Protein AF-A0A810DZ98-F1 (afdb_monomer)

Solvent-accessible surface area (backbone atoms only — not comparable to full-atom values): 6556 Å² total; per-residue (Å²): 142,76,71,71,62,59,56,52,54,49,54,51,53,53,50,52,50,51,53,49,51,54,51,28,74,73,67,46,87,53,47,79,46,76,62,86,78,91,61,96,49,55,37,27,37,40,44,75,49,87,73,51,34,29,40,37,41,40,54,68,86,39,66,70,51,54,52,48,54,50,52,44,60,73,40,55,88,69,78,83,57,64,50,74,77,49,77,47,81,52,99,68,30,32,34,42,31,23,51,61,74,95,71,81,73,86,82,75,127

pLDDT: mean 74.82, std 13.38, range [32.75, 90.0]

Radius of gyration: 15.0 Å; Cα contacts (8 Å, |Δi|>4): 134; chains: 1; bounding box: 40×41×25 Å

Mean predicted aligned error: 9.45 Å

Secondary structure (DSSP, 8-state):
--HHHHHHHHHHHHHHHHHHHHHHHHHSS-EEEEE-SS-SSEEEEEET-SS-EEEEEEETT-HHHHHHHHHHHHTTTSSSSPPEEEEEEETTEEEEEEE------S---

Nearest PDB structures (foldseek):
  4jg7-assembly1_A  TM=7.657E-01  e=1.482E-02  Homo sapiens
  7uxi-assembly1_A  TM=6.990E-01  e=1.978E-02  Homo sapiens
  4d2t-assembly2_C  TM=6.744E-01  e=2.491E-02  Homo sapiens
  2cjm-assembly2_A  TM=7.319E-01  e=9.950E-02  Homo sapiens
  5o1s-assembly1_A  TM=6.522E-01  e=1.490E-01  Mus musculus

Sequence (109 aa):
MVSINTEKVRRYKVMIEEITEKLKARFGKVNLIRLTGGYTNLTFLVEGTNPLLVAKIVHLTNEDTMNEVNCLNLLQGSGVTPIIHDLLDISNVRIVLMDYKNGIHGQCC

Foldseek 3Di:
DPPPPVVVVVVVVVVVVVVVVVLCVVQPPWDWAWDDDPDPWTKTWTHPDVVTKIKTKAFQPDVVVVVVVVVLVVCPPVVPHWHFPDWDDDDGIIITITGDDDDDPPPDD

Structure (mmCIF, N/CA/C/O backbone):
data_AF-A0A810DZ98-F1
#
_entry.id   AF-A0A810DZ98-F1
#
loop_
_atom_site.group_PDB
_atom_site.id
_atom_site.type_symbol
_atom_site.label_atom_id
_atom_site.label_alt_id
_atom_site.label_comp_id
_atom_site.label_asym_id
_atom_site.label_entity_id
_atom_site.label_seq_id
_atom_site.pdbx_PDB_ins_code
_atom_site.Cartn_x
_atom_site.Cartn_y
_atom_site.Cartn_z
_atom_site.occupancy
_atom_site.B_iso_or_equiv
_atom_site.auth_seq_id
_atom_site.auth_comp_id
_atom_site.auth_asym_id
_atom_site.auth_atom_id
_atom_site.pdbx_PDB_model_num
ATOM 1 N N . MET A 1 1 ? 29.409 21.652 -0.587 1.00 42.59 1 MET A N 1
ATOM 2 C CA . MET A 1 1 ? 28.738 20.508 -1.245 1.00 42.59 1 MET A CA 1
ATOM 3 C C . MET A 1 1 ? 27.804 19.832 -0.227 1.00 42.59 1 MET A C 1
ATOM 5 O O . MET A 1 1 ? 28.192 18.841 0.364 1.00 42.59 1 MET A O 1
ATOM 9 N N . VAL A 1 2 ? 26.628 20.417 0.076 1.00 46.75 2 VAL A N 1
ATOM 10 C CA . VAL A 1 2 ? 25.663 19.892 1.092 1.00 46.75 2 VAL A CA 1
ATOM 11 C C . VAL A 1 2 ? 24.189 20.028 0.636 1.00 46.75 2 VAL A C 1
ATOM 13 O O . VAL A 1 2 ? 23.269 19.706 1.371 1.00 46.75 2 VAL A O 1
ATOM 16 N N . SER A 1 3 ? 23.910 20.461 -0.598 1.00 55.28 3 SER A N 1
ATOM 17 C CA . SER A 1 3 ? 22.533 20.828 -0.994 1.00 55.28 3 SER A CA 1
ATOM 18 C C . SER A 1 3 ? 21.690 19.679 -1.567 1.00 55.28 3 SER A C 1
ATOM 20 O O . SER A 1 3 ? 20.478 19.808 -1.683 1.00 55.28 3 SER A O 1
ATOM 22 N N . ILE A 1 4 ? 22.296 18.538 -1.915 1.00 52.84 4 ILE A N 1
ATOM 23 C CA . ILE A 1 4 ? 21.603 17.450 -2.636 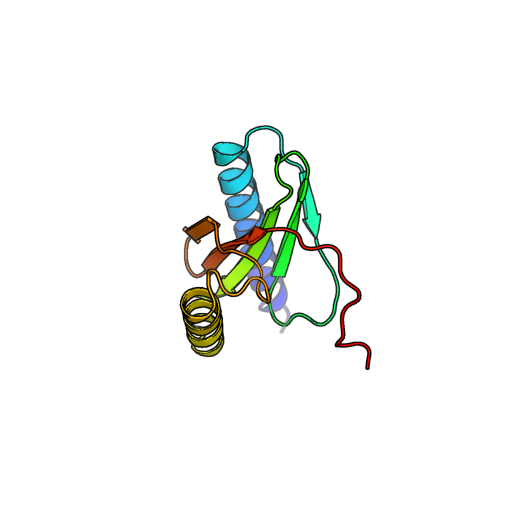1.00 52.84 4 ILE A CA 1
ATOM 24 C C . ILE A 1 4 ? 20.760 16.577 -1.684 1.00 52.84 4 ILE A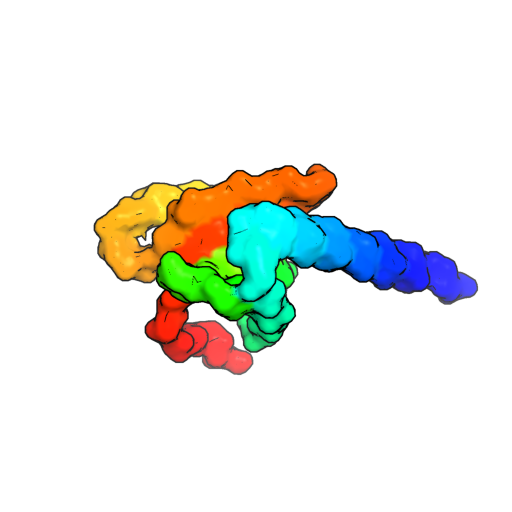 C 1
ATOM 26 O O . ILE A 1 4 ? 19.744 16.011 -2.087 1.00 52.84 4 ILE A O 1
ATOM 30 N N . ASN A 1 5 ? 21.151 16.475 -0.408 1.00 59.62 5 ASN A N 1
ATOM 31 C CA . ASN A 1 5 ? 20.507 15.560 0.539 1.00 59.62 5 ASN A CA 1
ATOM 32 C C . ASN A 1 5 ? 19.170 16.112 1.068 1.00 59.62 5 ASN A C 1
ATOM 34 O O . ASN A 1 5 ? 18.191 15.382 1.197 1.00 59.62 5 ASN A O 1
ATOM 38 N N . THR A 1 6 ? 19.094 17.423 1.298 1.00 62.22 6 THR A N 1
ATOM 39 C CA . THR A 1 6 ? 17.909 18.085 1.863 1.00 62.22 6 THR A CA 1
ATOM 40 C C . THR A 1 6 ? 16.726 18.088 0.892 1.00 62.22 6 THR A C 1
ATOM 42 O O . THR A 1 6 ? 15.588 17.854 1.296 1.00 62.22 6 THR A O 1
ATOM 45 N N . GLU A 1 7 ? 16.991 18.286 -0.402 1.00 68.50 7 GLU A N 1
ATOM 46 C CA . GLU A 1 7 ? 15.978 18.279 -1.466 1.00 68.50 7 GLU A CA 1
ATOM 47 C C . GLU A 1 7 ? 15.322 16.893 -1.610 1.00 68.50 7 GLU A C 1
ATOM 49 O O . GLU A 1 7 ? 14.097 16.778 -1.680 1.00 68.50 7 GLU A O 1
ATOM 54 N N . LYS A 1 8 ? 16.134 15.823 -1.597 1.00 62.00 8 LYS A N 1
ATOM 55 C CA . LYS A 1 8 ? 15.647 14.436 -1.670 1.00 62.00 8 L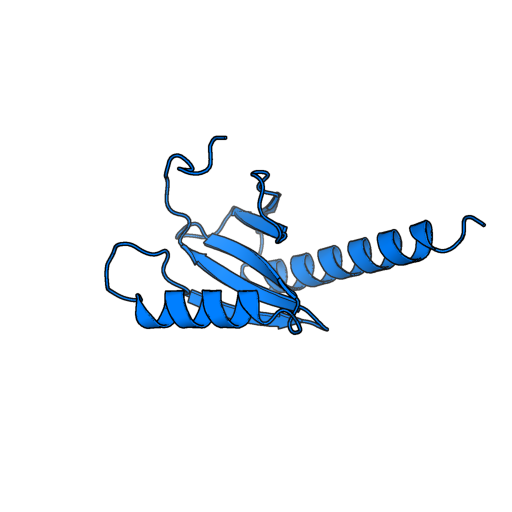YS A CA 1
ATOM 56 C C . LYS A 1 8 ? 14.800 14.069 -0.456 1.00 62.00 8 LYS A C 1
ATOM 58 O O . LYS A 1 8 ? 13.711 13.527 -0.627 1.00 62.00 8 LYS A O 1
ATOM 63 N N . VAL A 1 9 ? 15.262 14.405 0.750 1.00 68.12 9 VAL A N 1
ATOM 64 C CA . VAL A 1 9 ? 14.517 14.152 1.995 1.00 68.12 9 VAL A CA 1
ATOM 65 C C . VAL A 1 9 ? 13.185 14.904 2.000 1.00 68.12 9 VAL A C 1
ATOM 67 O O . VAL A 1 9 ? 12.157 14.339 2.373 1.00 68.12 9 VAL A O 1
ATOM 70 N N . ARG A 1 10 ? 13.171 16.154 1.524 1.00 75.19 10 ARG A N 1
ATOM 71 C CA . ARG A 1 10 ? 11.944 16.948 1.411 1.00 75.19 10 ARG A CA 1
ATOM 72 C C . ARG A 1 10 ? 10.948 16.324 0.435 1.00 75.19 10 ARG A C 1
ATOM 74 O O . ARG A 1 10 ? 9.791 16.150 0.799 1.00 75.19 10 ARG A O 1
ATOM 81 N N . ARG A 1 11 ? 11.388 15.954 -0.772 1.00 72.12 11 ARG A N 1
ATOM 82 C CA . ARG A 1 11 ? 10.524 15.295 -1.772 1.00 72.12 11 ARG A CA 1
ATOM 83 C C . ARG A 1 11 ? 9.959 13.979 -1.256 1.00 72.12 11 ARG A C 1
ATOM 85 O O . ARG A 1 11 ? 8.782 13.698 -1.443 1.00 72.12 11 ARG A O 1
ATOM 92 N N . TYR A 1 12 ? 10.789 13.208 -0.565 1.00 72.25 12 TYR A N 1
ATOM 93 C CA . TYR A 1 12 ? 10.382 11.952 0.041 1.00 72.25 12 TYR A CA 1
ATOM 94 C C . TYR A 1 12 ? 9.295 12.147 1.104 1.00 72.25 12 TYR A C 1
ATOM 96 O O . TYR A 1 12 ? 8.301 11.426 1.112 1.00 72.25 12 TYR A O 1
ATOM 104 N N . LYS A 1 13 ? 9.448 13.157 1.967 1.00 77.25 13 LYS A N 1
ATOM 105 C CA . LYS A 1 13 ? 8.447 13.491 2.984 1.00 77.25 13 LYS A CA 1
ATOM 106 C C . LYS A 1 13 ? 7.110 13.902 2.359 1.00 77.25 13 LYS A C 1
ATOM 108 O O . LYS A 1 13 ? 6.080 13.367 2.751 1.00 77.25 13 LYS A O 1
ATOM 113 N N . VAL A 1 14 ? 7.147 14.769 1.345 1.00 82.38 14 VAL A N 1
ATOM 114 C CA . VAL A 1 14 ? 5.948 15.210 0.606 1.00 82.38 14 VAL A CA 1
ATOM 115 C C . VAL A 1 14 ? 5.229 14.023 -0.043 1.00 82.38 14 VAL A C 1
ATOM 117 O O . VAL A 1 14 ? 4.012 13.917 0.046 1.00 82.38 14 VAL A O 1
ATOM 120 N N . MET A 1 15 ? 5.977 13.091 -0.639 1.00 82.12 15 MET A N 1
ATOM 121 C CA . MET A 1 15 ? 5.407 11.887 -1.249 1.00 82.12 15 MET A CA 1
ATOM 122 C C . MET A 1 15 ? 4.695 10.996 -0.220 1.00 82.12 15 MET A C 1
ATOM 124 O O . MET A 1 15 ? 3.596 10.515 -0.478 1.00 82.12 15 MET A O 1
ATOM 128 N N . ILE A 1 16 ? 5.292 10.781 0.958 1.00 80.75 16 ILE A N 1
ATOM 129 C CA . ILE A 1 16 ? 4.661 9.991 2.029 1.00 80.75 16 ILE A CA 1
ATOM 130 C C . ILE A 1 16 ? 3.393 10.667 2.557 1.00 80.75 16 ILE A C 1
ATOM 132 O O . ILE A 1 16 ? 2.407 9.980 2.824 1.00 80.75 16 ILE A O 1
ATOM 136 N N . GLU A 1 17 ? 3.398 11.992 2.691 1.00 86.12 17 GLU A N 1
ATOM 137 C CA . GLU A 1 17 ? 2.210 12.756 3.080 1.00 86.12 17 GLU A CA 1
ATOM 138 C C . GLU A 1 17 ? 1.090 12.586 2.042 1.00 86.12 17 GLU A C 1
ATOM 140 O O . GLU A 1 17 ? -0.030 12.240 2.412 1.00 86.12 17 GLU A O 1
ATOM 145 N N . GLU A 1 18 ? 1.395 12.696 0.745 1.00 87.19 18 GLU A N 1
ATOM 146 C CA . GLU A 1 18 ? 0.416 12.494 -0.332 1.00 87.19 18 GLU A CA 1
ATOM 147 C C . GLU A 1 18 ? -0.173 11.072 -0.333 1.00 87.19 18 GLU A C 1
ATOM 149 O O . GLU A 1 18 ? -1.393 10.897 -0.393 1.00 87.19 18 GLU A O 1
ATOM 154 N N . ILE A 1 19 ? 0.681 10.052 -0.199 1.00 84.56 19 ILE A N 1
ATOM 155 C CA . ILE A 1 19 ? 0.267 8.646 -0.071 1.00 84.56 19 ILE A CA 1
ATOM 156 C C . ILE A 1 19 ? -0.664 8.471 1.133 1.00 84.56 19 ILE A C 1
ATOM 158 O O . ILE A 1 19 ? -1.708 7.823 1.033 1.00 84.56 19 ILE A O 1
ATOM 162 N N . THR A 1 20 ? -0.294 9.064 2.267 1.00 85.75 20 THR A N 1
ATOM 163 C CA . THR A 1 20 ? -1.058 8.964 3.512 1.00 85.75 20 THR A CA 1
ATOM 164 C C . THR A 1 20 ? -2.441 9.575 3.360 1.00 85.75 20 THR A C 1
ATOM 166 O O . THR A 1 20 ? -3.434 8.943 3.722 1.00 85.75 20 THR A O 1
ATOM 169 N N . GLU A 1 21 ? -2.523 10.772 2.787 1.00 88.50 21 GLU A N 1
ATOM 170 C CA . GLU A 1 21 ? -3.797 11.453 2.566 1.00 88.50 21 GLU A CA 1
ATOM 171 C C . GLU A 1 21 ? -4.684 10.692 1.578 1.00 88.50 21 GLU A C 1
ATOM 173 O O . GLU A 1 21 ? -5.883 10.556 1.814 1.00 88.50 21 GLU A O 1
ATOM 178 N N . LYS A 1 22 ? -4.118 10.099 0.520 1.00 87.19 22 LYS A N 1
ATOM 179 C CA . LYS A 1 22 ? -4.886 9.263 -0.417 1.00 87.19 22 LYS A CA 1
ATOM 180 C C . LYS A 1 22 ? -5.437 7.999 0.237 1.00 87.19 22 LYS A C 1
ATOM 182 O O . LYS A 1 22 ? -6.598 7.655 0.011 1.00 87.19 22 LYS A O 1
ATOM 187 N N . LEU A 1 23 ? -4.641 7.326 1.068 1.00 85.44 23 LEU A N 1
ATOM 188 C CA . LEU A 1 23 ? -5.089 6.133 1.789 1.00 85.44 23 LEU A CA 1
ATOM 189 C C . LEU A 1 23 ? -6.159 6.475 2.834 1.00 85.44 23 LEU A C 1
ATOM 191 O O . LEU A 1 23 ? -7.174 5.784 2.910 1.00 85.44 23 LEU A O 1
ATOM 195 N N . LYS A 1 24 ? -6.002 7.580 3.571 1.00 87.50 24 LYS A N 1
ATOM 196 C CA . LYS A 1 24 ? -7.027 8.070 4.507 1.00 87.50 24 LYS A CA 1
ATOM 197 C C . LYS A 1 24 ? -8.306 8.514 3.807 1.00 87.50 24 LYS A C 1
ATOM 199 O O . LYS A 1 24 ? -9.393 8.187 4.265 1.00 87.50 24 LYS A O 1
ATOM 204 N N . ALA A 1 25 ? -8.207 9.211 2.677 1.00 87.75 25 ALA A N 1
ATOM 205 C CA . ALA A 1 25 ? -9.382 9.608 1.903 1.00 87.75 25 ALA A CA 1
ATOM 206 C C . ALA A 1 25 ? -10.186 8.389 1.424 1.00 87.75 25 ALA A C 1
ATOM 208 O O . ALA A 1 25 ? -11.410 8.449 1.342 1.00 87.75 25 ALA A O 1
ATOM 209 N N . ARG A 1 26 ? -9.501 7.278 1.131 1.00 85.38 26 ARG A N 1
ATOM 210 C CA . ARG A 1 26 ? -10.129 6.051 0.642 1.00 85.38 26 ARG A CA 1
ATOM 211 C C . ARG A 1 26 ? -10.708 5.166 1.743 1.00 85.38 26 ARG A C 1
ATOM 213 O O . ARG A 1 26 ? -11.805 4.644 1.580 1.00 85.38 26 ARG A O 1
ATOM 220 N N . PHE A 1 27 ? -9.965 4.964 2.827 1.00 85.00 27 PHE A N 1
ATOM 221 C CA . PHE A 1 27 ? -10.319 4.009 3.884 1.00 85.00 27 PHE A CA 1
ATOM 222 C C . PHE A 1 27 ? -10.834 4.681 5.167 1.00 85.00 27 PHE A C 1
ATOM 224 O O . PHE A 1 27 ? -11.208 4.004 6.121 1.00 85.00 27 PHE A O 1
ATOM 231 N N . GLY A 1 28 ? -10.878 6.013 5.205 1.00 86.06 28 GLY A N 1
ATOM 232 C CA . GLY A 1 28 ? -11.301 6.791 6.362 1.00 86.06 28 GLY A CA 1
ATOM 233 C C . GLY A 1 28 ? -10.204 6.912 7.421 1.00 86.06 28 GLY A C 1
ATOM 234 O O . GLY A 1 28 ? -9.052 7.243 7.132 1.00 86.06 28 GLY A O 1
ATOM 235 N N . LYS A 1 29 ? -10.565 6.679 8.687 1.00 84.88 29 LYS A N 1
ATOM 236 C CA . LYS A 1 29 ? -9.632 6.756 9.821 1.00 84.88 29 LYS A CA 1
ATOM 237 C C . LYS A 1 29 ? -8.743 5.510 9.868 1.00 84.88 29 LYS A C 1
ATOM 239 O O . LYS A 1 29 ? -8.994 4.606 10.657 1.00 84.88 29 LYS A O 1
ATOM 244 N N . VAL A 1 30 ? -7.709 5.494 9.031 1.00 87.00 30 VAL A N 1
ATOM 245 C CA . VAL A 1 30 ? -6.659 4.466 9.038 1.00 87.00 30 VAL A CA 1
ATOM 246 C C . VAL A 1 30 ? -5.343 5.004 9.583 1.00 87.00 30 VAL A C 1
ATOM 248 O O . VAL A 1 30 ? -5.029 6.193 9.451 1.00 87.00 30 VAL A O 1
ATOM 251 N N . ASN A 1 31 ? -4.567 4.108 10.181 1.00 87.50 31 ASN A N 1
ATOM 252 C CA . ASN A 1 31 ? -3.212 4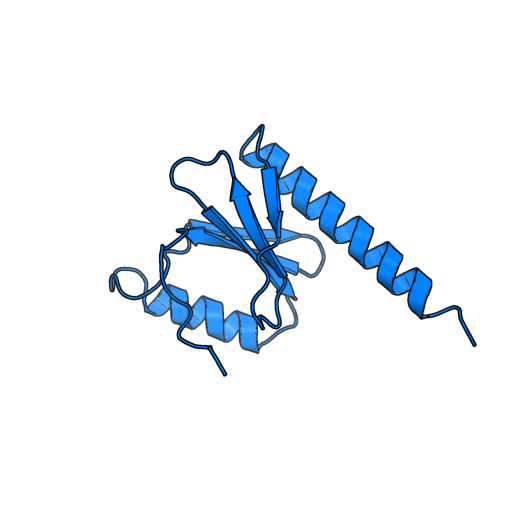.359 10.644 1.00 87.50 31 ASN A CA 1
ATOM 253 C C . ASN A 1 31 ? -2.219 3.608 9.744 1.00 87.50 31 ASN A C 1
ATOM 255 O O . ASN A 1 31 ? -2.464 2.468 9.356 1.00 87.50 31 ASN A O 1
ATOM 259 N N . LEU A 1 32 ? -1.108 4.249 9.376 1.00 87.25 32 LEU A N 1
ATOM 260 C CA . LEU A 1 32 ? -0.101 3.647 8.499 1.00 87.25 32 LEU A CA 1
ATOM 261 C C . LEU A 1 32 ? 1.133 3.280 9.311 1.00 87.25 32 LEU A C 1
ATOM 263 O O . LEU A 1 32 ? 1.902 4.151 9.718 1.00 87.25 32 LEU A O 1
ATOM 267 N N . ILE A 1 33 ? 1.343 1.982 9.513 1.00 87.81 33 ILE A N 1
ATOM 268 C CA . ILE A 1 33 ? 2.503 1.470 10.243 1.00 87.81 33 ILE A CA 1
ATOM 269 C C . ILE A 1 33 ? 3.541 1.011 9.227 1.00 87.81 33 ILE A C 1
ATOM 271 O O . ILE A 1 33 ? 3.298 0.098 8.441 1.00 87.81 33 ILE A O 1
ATOM 275 N N . ARG A 1 34 ? 4.717 1.642 9.225 1.00 85.00 34 ARG A N 1
ATOM 276 C CA . ARG A 1 34 ? 5.809 1.243 8.330 1.00 85.00 34 ARG A CA 1
ATOM 277 C C . ARG A 1 34 ? 6.330 -0.139 8.725 1.00 85.00 34 ARG A C 1
ATOM 279 O O . ARG A 1 34 ? 6.777 -0.325 9.854 1.00 85.00 34 ARG A O 1
ATOM 286 N N . LEU A 1 35 ? 6.333 -1.073 7.780 1.00 82.56 35 LEU A N 1
ATOM 287 C CA . LEU A 1 35 ? 6.930 -2.393 7.956 1.00 82.56 35 LEU A CA 1
ATOM 288 C C . LEU A 1 35 ? 8.419 -2.333 7.584 1.00 82.56 35 LEU A C 1
ATOM 290 O O . LEU A 1 35 ? 8.792 -1.796 6.539 1.00 82.56 35 LEU A O 1
ATOM 294 N N . THR A 1 36 ? 9.282 -2.866 8.447 1.00 69.75 36 THR A N 1
ATOM 295 C CA . THR A 1 36 ? 10.738 -2.937 8.236 1.00 69.75 36 THR A CA 1
ATOM 296 C C . THR A 1 36 ? 11.157 -4.389 8.028 1.00 69.75 36 THR A C 1
ATOM 298 O O . THR A 1 36 ? 10.773 -5.234 8.828 1.00 69.75 36 THR A O 1
ATOM 301 N N . GLY A 1 37 ? 11.940 -4.691 6.986 1.00 59.78 37 GLY A N 1
ATOM 302 C CA . GLY A 1 37 ? 12.306 -6.085 6.686 1.00 59.78 37 GLY A CA 1
ATOM 303 C C . GLY A 1 37 ? 13.021 -6.306 5.352 1.00 59.78 37 GLY A C 1
ATOM 304 O O . GLY A 1 37 ? 12.542 -7.073 4.531 1.00 59.78 37 GLY A O 1
ATOM 305 N N . GLY A 1 38 ? 14.131 -5.606 5.093 1.00 50.91 38 GLY A N 1
ATOM 306 C CA . GLY A 1 38 ? 14.974 -5.851 3.907 1.00 50.91 38 GLY A CA 1
ATOM 307 C C . GLY A 1 38 ? 14.351 -5.502 2.547 1.00 50.91 38 GLY A C 1
ATOM 308 O O . GLY A 1 38 ? 15.027 -5.591 1.528 1.00 50.91 38 GLY A O 1
ATOM 309 N N . TYR A 1 39 ? 13.090 -5.069 2.509 1.00 54.97 39 TYR A N 1
ATOM 310 C CA . TYR A 1 39 ? 12.427 -4.695 1.268 1.00 54.97 39 TYR A CA 1
ATOM 311 C C . TYR A 1 39 ? 13.105 -3.482 0.630 1.00 54.97 39 TYR A C 1
ATOM 313 O O . TYR A 1 39 ? 13.268 -2.432 1.254 1.00 54.97 39 TYR A O 1
ATOM 321 N N . THR A 1 40 ? 13.413 -3.604 -0.656 1.00 57.06 40 THR A N 1
ATOM 322 C CA . THR A 1 40 ? 13.849 -2.505 -1.529 1.00 57.06 40 THR A CA 1
ATOM 323 C C . THR A 1 40 ? 12.773 -1.430 -1.710 1.00 57.06 40 THR A C 1
ATOM 325 O O . THR A 1 40 ? 13.077 -0.311 -2.113 1.00 57.06 40 THR A O 1
ATOM 328 N N . ASN A 1 41 ? 11.522 -1.758 -1.378 1.00 66.88 41 ASN A N 1
ATOM 329 C CA . ASN A 1 41 ? 10.343 -0.921 -1.549 1.00 66.88 41 ASN A CA 1
ATOM 330 C C . ASN A 1 41 ? 9.730 -0.549 -0.191 1.00 66.88 41 ASN A C 1
ATOM 332 O O . ASN A 1 41 ? 9.835 -1.289 0.787 1.00 66.88 41 ASN A O 1
ATOM 336 N N . LEU A 1 42 ? 9.077 0.611 -0.123 1.00 80.12 42 LEU A N 1
ATOM 337 C CA . LEU A 1 42 ? 8.393 1.055 1.091 1.00 80.12 42 LEU A CA 1
ATOM 338 C C . LEU A 1 42 ? 7.105 0.272 1.284 1.00 80.12 42 LEU A C 1
ATOM 340 O O . LEU A 1 42 ? 6.275 0.236 0.386 1.00 80.12 42 LEU A O 1
ATOM 344 N N . THR A 1 43 ? 6.909 -0.287 2.471 1.00 85.69 43 THR A N 1
ATOM 345 C CA . THR A 1 43 ? 5.725 -1.090 2.774 1.00 85.69 43 THR A CA 1
ATOM 346 C C . THR A 1 43 ? 5.073 -0.586 4.053 1.00 85.69 43 THR A C 1
ATOM 348 O O . THR A 1 43 ? 5.754 -0.353 5.055 1.00 85.69 43 THR A O 1
ATOM 351 N N . PHE A 1 44 ? 3.754 -0.423 4.020 1.00 88.06 44 PHE A N 1
ATOM 352 C CA . PHE A 1 44 ? 2.946 0.028 5.146 1.00 88.06 44 PHE A CA 1
ATOM 353 C C . PHE A 1 44 ? 1.820 -0.962 5.424 1.00 88.06 44 PHE A C 1
ATOM 355 O O . PHE A 1 44 ? 1.152 -1.423 4.502 1.00 88.06 44 PHE A O 1
ATOM 362 N N . LEU A 1 45 ? 1.582 -1.255 6.696 1.00 89.31 45 LEU A N 1
ATOM 363 C CA . LEU A 1 45 ? 0.345 -1.862 7.160 1.00 89.31 45 LEU A CA 1
ATOM 364 C C . LEU A 1 45 ? -0.719 -0.768 7.262 1.00 89.31 45 LEU A C 1
ATOM 366 O O . LEU A 1 45 ? -0.469 0.274 7.873 1.00 89.31 45 LEU A O 1
ATOM 370 N N . VAL A 1 46 ? -1.885 -1.002 6.665 1.00 90.00 46 VAL A N 1
ATOM 371 C CA . VAL A 1 46 ? -3.031 -0.091 6.725 1.00 90.00 46 VAL A CA 1
ATOM 372 C C . VAL A 1 46 ? -3.929 -0.536 7.877 1.00 90.00 46 VAL A C 1
ATOM 374 O O . VAL A 1 46 ? -4.880 -1.294 7.710 1.00 90.00 46 VAL A O 1
ATOM 377 N N . GLU A 1 47 ? -3.578 -0.113 9.085 1.00 87.88 47 GLU A N 1
ATOM 378 C CA . GLU A 1 47 ? -4.306 -0.462 10.300 1.00 87.88 47 GLU A CA 1
ATOM 379 C C . GLU A 1 47 ? -5.652 0.279 10.350 1.00 87.88 47 GLU A C 1
ATOM 381 O O . GLU A 1 47 ? -5.737 1.479 10.079 1.00 87.88 47 GLU A O 1
ATOM 386 N N . GLY A 1 48 ? -6.718 -0.450 10.689 1.00 84.69 48 GLY A N 1
ATOM 387 C CA . GLY A 1 48 ? -8.096 0.051 10.679 1.00 84.69 48 GLY A CA 1
ATOM 388 C C . GLY A 1 48 ? -8.940 -0.429 9.493 1.00 84.69 48 GLY A C 1
ATOM 389 O O . GLY A 1 48 ? -10.136 -0.146 9.462 1.00 84.69 48 GLY A O 1
ATOM 390 N N . THR A 1 49 ? -8.370 -1.183 8.545 1.00 86.38 49 THR A N 1
ATOM 391 C CA . THR A 1 49 ? -9.149 -1.867 7.497 1.00 86.38 49 THR A CA 1
ATOM 392 C C . THR A 1 49 ? -9.613 -3.252 7.956 1.00 86.38 49 THR A C 1
ATOM 394 O O . THR A 1 49 ? -8.939 -3.919 8.743 1.00 86.38 49 THR A O 1
ATOM 397 N N . ASN A 1 50 ? -10.761 -3.704 7.444 1.00 82.12 50 ASN A N 1
ATOM 398 C CA . ASN A 1 50 ? -11.236 -5.079 7.599 1.00 82.12 50 ASN A CA 1
ATOM 399 C C . ASN A 1 50 ? -11.671 -5.630 6.224 1.00 82.12 50 ASN A C 1
ATOM 401 O O . ASN A 1 50 ? -12.677 -5.147 5.698 1.00 82.12 50 ASN A O 1
ATOM 405 N N . PRO A 1 51 ? -10.951 -6.602 5.631 1.00 83.25 51 PRO A N 1
ATOM 406 C CA . PRO A 1 51 ? -9.755 -7.276 6.157 1.00 83.25 51 PRO A CA 1
ATOM 407 C C . PRO A 1 51 ? -8.526 -6.349 6.254 1.00 83.25 51 PRO A C 1
ATOM 409 O O . PRO A 1 51 ? -8.513 -5.248 5.699 1.00 83.25 51 PRO A O 1
ATOM 412 N N . LEU A 1 52 ? -7.494 -6.774 6.991 1.00 87.88 52 LEU A N 1
ATOM 413 C CA . LEU A 1 52 ? -6.241 -6.021 7.128 1.00 87.88 52 LEU A CA 1
ATOM 414 C C . LEU A 1 52 ? -5.474 -5.987 5.800 1.00 87.88 52 LEU A C 1
ATOM 416 O O . LEU A 1 52 ? -5.272 -7.024 5.166 1.00 87.88 52 LEU A O 1
ATOM 420 N N . LEU A 1 53 ? -5.015 -4.797 5.411 1.00 89.56 53 LEU A N 1
ATOM 421 C CA . LEU A 1 53 ? -4.344 -4.568 4.133 1.00 89.56 53 LEU A CA 1
ATOM 422 C C . LEU A 1 53 ? -2.898 -4.101 4.307 1.00 89.56 53 LEU A C 1
ATOM 424 O O . LEU A 1 53 ? -2.536 -3.436 5.279 1.00 89.56 53 LEU A O 1
ATOM 428 N N . VAL A 1 54 ? -2.085 -4.400 3.298 1.00 89.25 54 VAL A N 1
ATOM 429 C CA . VAL A 1 54 ? -0.729 -3.881 3.117 1.00 89.25 54 VAL A CA 1
ATOM 430 C C . VAL A 1 54 ? -0.698 -2.983 1.889 1.00 89.25 54 VAL A C 1
ATOM 432 O O . VAL A 1 54 ? -1.165 -3.366 0.819 1.00 89.25 54 VAL A O 1
ATOM 435 N N . ALA A 1 55 ? -0.104 -1.803 2.039 1.00 89.00 55 ALA A N 1
ATOM 436 C CA . ALA A 1 55 ? 0.212 -0.880 0.961 1.00 89.00 55 ALA A CA 1
ATOM 437 C C . ALA A 1 55 ? 1.715 -0.942 0.662 1.00 89.00 55 ALA A C 1
ATOM 439 O O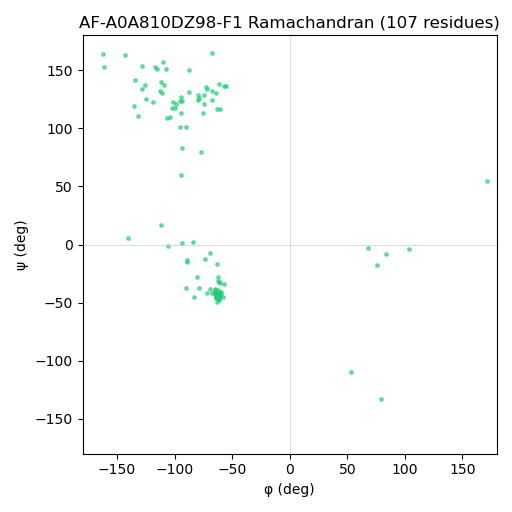 . ALA A 1 55 ? 2.540 -0.474 1.454 1.00 89.00 55 ALA A O 1
ATOM 440 N N . LYS A 1 56 ? 2.081 -1.510 -0.488 1.00 87.56 56 LYS A N 1
ATOM 441 C CA . LYS A 1 56 ? 3.463 -1.523 -0.979 1.00 87.56 56 LYS A CA 1
ATOM 442 C C . LYS A 1 56 ? 3.646 -0.417 -2.013 1.00 87.56 56 LYS A C 1
ATOM 444 O O . LYS A 1 56 ? 2.957 -0.390 -3.026 1.00 87.56 56 LYS A O 1
ATOM 449 N N . ILE A 1 57 ? 4.565 0.499 -1.739 1.00 86.06 57 ILE A N 1
ATOM 450 C CA . ILE A 1 57 ? 4.890 1.650 -2.577 1.00 86.06 57 ILE A CA 1
ATOM 451 C C . ILE A 1 57 ? 6.076 1.294 -3.454 1.00 86.06 57 ILE A C 1
ATOM 453 O O . ILE A 1 57 ? 7.149 0.931 -2.963 1.00 86.06 57 ILE A O 1
ATOM 457 N N . VAL A 1 58 ? 5.880 1.434 -4.753 1.00 80.81 58 VAL A N 1
ATOM 458 C CA . VAL A 1 58 ? 6.837 1.019 -5.768 1.00 80.81 58 VAL A CA 1
ATOM 459 C C . VAL A 1 58 ? 6.987 2.118 -6.811 1.00 80.81 58 VAL A C 1
ATOM 461 O O . VAL A 1 58 ? 6.019 2.787 -7.158 1.00 80.81 58 VAL A O 1
ATOM 464 N N . HIS A 1 59 ? 8.200 2.356 -7.304 1.00 78.19 59 HIS A N 1
ATOM 465 C CA . HIS A 1 59 ? 8.410 3.357 -8.351 1.00 78.19 59 HIS A CA 1
ATOM 466 C C . HIS A 1 59 ? 7.868 2.862 -9.695 1.00 78.19 59 HIS A C 1
ATOM 468 O O . HIS A 1 59 ? 8.140 1.732 -10.088 1.00 78.19 59 HIS A O 1
ATOM 474 N N . LEU A 1 60 ? 7.156 3.727 -10.426 1.00 70.62 60 LEU A N 1
ATOM 475 C CA . LEU A 1 60 ? 6.568 3.379 -11.729 1.00 70.62 60 LEU A CA 1
ATOM 476 C C . LEU A 1 60 ? 7.619 3.016 -12.787 1.00 70.62 60 LEU A C 1
ATOM 478 O O . LEU A 1 60 ? 7.339 2.241 -13.691 1.00 70.62 60 LEU A O 1
ATOM 482 N N . THR A 1 61 ? 8.832 3.556 -12.671 1.00 69.50 61 THR A N 1
ATOM 483 C CA . THR A 1 61 ? 9.941 3.280 -13.596 1.00 69.50 61 THR A CA 1
ATOM 484 C C . THR A 1 61 ? 10.713 2.007 -13.251 1.00 69.50 61 THR A C 1
ATOM 486 O O . THR A 1 61 ? 11.734 1.736 -13.874 1.00 69.50 61 THR A O 1
ATOM 489 N N . ASN A 1 62 ? 10.304 1.269 -12.217 1.00 67.25 62 ASN A N 1
ATOM 490 C CA . ASN A 1 62 ? 11.003 0.067 -11.796 1.00 67.25 62 ASN A CA 1
ATOM 491 C C . ASN A 1 62 ? 10.430 -1.155 -12.534 1.00 67.25 62 ASN A C 1
ATOM 493 O O . ASN A 1 62 ? 9.371 -1.667 -12.170 1.00 67.25 62 ASN A O 1
ATOM 497 N N . GLU A 1 63 ? 11.124 -1.626 -13.571 1.00 67.44 63 GLU A N 1
ATOM 498 C CA . GLU A 1 63 ? 10.721 -2.813 -14.343 1.00 67.44 63 GLU A CA 1
ATOM 499 C C . GLU A 1 63 ? 10.580 -4.068 -13.462 1.00 67.44 63 GLU A C 1
ATOM 501 O O . GLU A 1 63 ? 9.643 -4.846 -13.656 1.00 67.44 63 GLU A O 1
ATOM 506 N N . ASP A 1 64 ? 11.404 -4.215 -12.415 1.00 62.31 64 ASP A N 1
ATOM 507 C CA . ASP A 1 64 ? 11.309 -5.335 -11.465 1.00 62.31 64 ASP A CA 1
ATOM 508 C C . ASP A 1 64 ? 9.962 -5.352 -10.734 1.00 62.31 64 ASP A C 1
ATOM 510 O O . ASP A 1 64 ? 9.414 -6.407 -10.416 1.00 62.31 64 ASP A O 1
ATOM 514 N N . THR A 1 65 ? 9.384 -4.173 -10.501 1.00 64.38 65 THR A N 1
ATOM 515 C CA . THR A 1 65 ? 8.062 -4.046 -9.882 1.00 64.38 65 THR A CA 1
ATOM 516 C C . THR A 1 65 ? 6.957 -4.480 -10.832 1.00 64.38 65 THR A C 1
ATOM 518 O O . THR A 1 65 ? 6.009 -5.138 -10.406 1.00 64.38 65 THR A O 1
ATOM 521 N N . MET A 1 66 ? 7.050 -4.113 -12.111 1.00 69.75 66 MET A N 1
ATOM 522 C CA . MET A 1 66 ? 6.071 -4.553 -13.105 1.00 69.75 66 MET A CA 1
ATOM 523 C C . MET A 1 66 ? 6.099 -6.073 -13.247 1.00 69.75 66 MET A C 1
ATOM 525 O O . MET A 1 66 ? 5.039 -6.695 -13.300 1.00 69.75 66 MET A O 1
ATOM 529 N N . ASN A 1 67 ? 7.289 -6.674 -13.199 1.00 69.00 67 ASN A N 1
ATOM 530 C CA . ASN A 1 67 ? 7.437 -8.124 -13.135 1.00 69.00 67 ASN A CA 1
ATOM 531 C C . ASN A 1 67 ? 6.789 -8.706 -11.873 1.00 69.00 67 ASN A C 1
ATOM 533 O O . ASN A 1 67 ? 6.049 -9.679 -11.973 1.00 69.00 67 ASN A O 1
ATOM 537 N N . GLU A 1 68 ? 6.989 -8.092 -10.705 1.00 67.94 68 GLU A N 1
ATOM 538 C CA . GLU A 1 68 ? 6.365 -8.548 -9.460 1.00 67.94 68 GLU A CA 1
ATOM 539 C C . GLU A 1 68 ? 4.828 -8.490 -9.518 1.00 67.94 68 GLU A C 1
ATOM 541 O O . GLU A 1 68 ? 4.164 -9.477 -9.203 1.00 67.94 68 GLU A O 1
ATOM 546 N N . VAL A 1 69 ? 4.251 -7.374 -9.979 1.00 71.94 69 VAL A N 1
ATOM 547 C CA . VAL A 1 69 ? 2.793 -7.219 -10.137 1.00 71.94 69 VAL A CA 1
ATOM 548 C C . VAL A 1 69 ? 2.242 -8.223 -11.150 1.00 71.94 69 VAL A C 1
ATOM 550 O O . VAL A 1 69 ? 1.218 -8.852 -10.891 1.00 71.94 69 VAL A O 1
ATOM 553 N N . ASN A 1 70 ? 2.930 -8.423 -12.276 1.00 75.31 70 ASN A N 1
ATOM 554 C CA . ASN A 1 70 ? 2.524 -9.395 -13.289 1.00 75.31 70 ASN A CA 1
ATOM 555 C C . ASN A 1 70 ? 2.564 -10.829 -12.743 1.00 75.31 70 ASN A C 1
ATOM 557 O O . ASN A 1 70 ? 1.599 -11.569 -12.919 1.00 75.31 70 ASN A O 1
ATOM 561 N N . CYS A 1 71 ? 3.625 -11.210 -12.027 1.00 69.62 71 CYS A N 1
ATOM 562 C CA . CYS A 1 71 ? 3.728 -12.516 -11.375 1.00 69.62 71 CYS A CA 1
ATOM 563 C C . CYS A 1 71 ? 2.628 -12.720 -10.326 1.00 69.62 71 CYS A C 1
ATOM 565 O O . CYS A 1 71 ? 2.011 -13.783 -10.282 1.00 69.62 71 CYS A O 1
ATOM 567 N N . LEU A 1 72 ? 2.343 -11.708 -9.501 1.00 68.62 72 LEU A N 1
ATOM 568 C CA . LEU A 1 72 ? 1.278 -11.779 -8.499 1.00 68.62 72 LEU A CA 1
ATOM 569 C C . LEU A 1 72 ? -0.107 -11.913 -9.142 1.00 68.62 72 LEU A C 1
ATOM 571 O O . LEU A 1 72 ? -0.904 -12.723 -8.674 1.00 68.62 72 LEU A O 1
ATOM 575 N N . ASN A 1 73 ? -0.369 -11.183 -10.228 1.00 71.12 73 ASN A N 1
ATOM 576 C CA . ASN A 1 73 ? -1.609 -11.304 -10.995 1.00 71.12 73 ASN A CA 1
ATOM 577 C C . ASN A 1 73 ? -1.747 -12.685 -11.650 1.00 71.12 73 ASN A C 1
ATOM 579 O O . ASN A 1 73 ? -2.817 -13.279 -11.587 1.00 71.12 73 ASN A O 1
ATOM 583 N N . LEU A 1 74 ? -0.672 -13.236 -12.223 1.00 71.31 74 LEU A N 1
ATOM 584 C CA . LEU A 1 74 ? -0.679 -14.592 -12.794 1.00 71.31 74 LEU A CA 1
ATOM 585 C C . LEU A 1 74 ? -0.953 -15.672 -11.741 1.00 71.31 74 LEU A C 1
ATOM 587 O O . LEU A 1 74 ? -1.539 -16.706 -12.049 1.00 71.31 74 LEU A O 1
ATOM 591 N N . LEU A 1 75 ? -0.526 -15.433 -10.501 1.00 65.62 75 LEU A N 1
ATOM 592 C CA . LEU A 1 75 ? -0.703 -16.348 -9.377 1.00 65.62 75 LEU A CA 1
ATOM 593 C C . LEU A 1 75 ? -1.972 -16.061 -8.558 1.00 65.62 75 LEU A C 1
ATOM 595 O O . LEU A 1 75 ? -2.214 -16.760 -7.568 1.00 65.62 75 LEU A O 1
ATOM 599 N N . GLN A 1 76 ? -2.795 -15.073 -8.932 1.00 65.12 76 GLN A N 1
ATOM 600 C CA . GLN A 1 76 ? -4.065 -14.822 -8.246 1.00 65.12 76 GLN A CA 1
ATOM 601 C C . GLN A 1 76 ? -4.944 -16.081 -8.269 1.00 65.12 76 GLN A C 1
ATOM 603 O O . GLN A 1 76 ? -5.049 -16.781 -9.270 1.00 65.12 76 GLN A O 1
ATOM 608 N N . GLY A 1 77 ? -5.569 -16.391 -7.130 1.00 62.03 77 GLY A N 1
ATOM 609 C CA . GLY A 1 77 ? -6.424 -17.574 -6.977 1.00 62.03 77 GLY A CA 1
ATOM 610 C C . GLY A 1 77 ? -5.686 -18.881 -6.660 1.00 62.03 77 GLY A C 1
ATOM 611 O O . GLY A 1 77 ? -6.332 -19.853 -6.283 1.00 62.03 77 GLY A O 1
ATOM 612 N N . SER A 1 78 ? -4.349 -18.907 -6.707 1.00 64.62 78 SER A N 1
ATOM 613 C CA . SER A 1 78 ? -3.551 -20.089 -6.327 1.00 64.62 78 SER A CA 1
ATOM 614 C C . SER A 1 78 ? -3.491 -20.350 -4.812 1.00 64.62 78 SER A C 1
ATOM 616 O O . SER A 1 78 ? -3.010 -21.392 -4.375 1.00 64.62 78 SER A O 1
ATOM 618 N N . GLY A 1 79 ? -3.921 -19.388 -3.989 1.00 62.44 79 GLY A N 1
ATOM 619 C CA . GLY A 1 79 ? -3.849 -19.449 -2.525 1.00 62.44 79 GLY A CA 1
ATOM 620 C C . GLY A 1 79 ? -2.451 -19.203 -1.935 1.00 62.44 79 GLY A C 1
ATOM 621 O O . GLY A 1 79 ? -2.352 -18.838 -0.759 1.00 62.44 79 GLY A O 1
ATOM 622 N N . VAL A 1 80 ? -1.384 -19.313 -2.736 1.00 65.38 80 VAL A N 1
ATOM 623 C CA . VAL A 1 80 ? 0.015 -19.199 -2.279 1.00 65.38 80 VAL A CA 1
ATOM 624 C C . VAL A 1 80 ? 0.573 -17.772 -2.297 1.00 65.38 80 VAL A C 1
ATOM 626 O O . VAL A 1 80 ? 1.569 -17.505 -1.630 1.00 65.38 80 VAL A O 1
ATOM 629 N N . THR A 1 81 ? -0.083 -16.828 -2.978 1.00 66.94 81 THR A N 1
ATOM 630 C CA . THR A 1 81 ? 0.311 -15.408 -3.016 1.00 66.94 81 THR A CA 1
ATOM 631 C C . THR A 1 81 ? -0.670 -14.510 -2.251 1.00 66.94 81 THR A C 1
ATOM 633 O O . THR A 1 81 ? -1.816 -14.910 -2.004 1.00 66.94 81 THR A O 1
ATOM 636 N N . PRO A 1 82 ? -0.249 -13.314 -1.796 1.00 70.31 82 PRO A N 1
ATOM 637 C CA . PRO A 1 82 ? -1.176 -12.271 -1.358 1.00 70.31 82 PRO A CA 1
ATOM 638 C C . PRO A 1 82 ? -2.084 -11.851 -2.518 1.00 70.31 82 PRO A C 1
ATOM 640 O O . PRO A 1 82 ? -1.614 -11.698 -3.646 1.00 70.31 82 PRO A O 1
ATOM 643 N N . ILE A 1 83 ? -3.377 -11.657 -2.252 1.00 82.19 83 ILE A N 1
ATOM 644 C CA . ILE A 1 83 ? -4.311 -11.179 -3.273 1.00 82.19 83 ILE A CA 1
ATOM 645 C C . ILE A 1 83 ? -4.130 -9.669 -3.403 1.00 82.19 83 ILE A C 1
ATOM 647 O O . ILE A 1 83 ? -4.228 -8.947 -2.412 1.00 82.19 83 ILE A O 1
ATOM 651 N N . ILE A 1 84 ? -3.858 -9.200 -4.622 1.00 83.75 84 ILE A N 1
ATOM 652 C CA . ILE A 1 84 ? -3.908 -7.774 -4.953 1.00 83.75 84 ILE A CA 1
ATOM 653 C C . ILE A 1 84 ? -5.377 -7.360 -5.035 1.00 83.75 84 ILE A C 1
ATOM 655 O O . ILE A 1 84 ? -6.127 -7.905 -5.844 1.00 83.75 84 ILE A O 1
ATOM 659 N N . HIS A 1 85 ? -5.764 -6.396 -4.206 1.00 82.88 85 HIS A N 1
ATOM 660 C CA . HIS A 1 85 ? -7.100 -5.798 -4.209 1.00 82.88 85 HIS A CA 1
ATOM 661 C C . HIS A 1 85 ? -7.176 -4.594 -5.126 1.00 82.88 85 HIS A C 1
ATOM 663 O O . HIS A 1 85 ? -8.207 -4.373 -5.755 1.00 82.88 85 HIS A O 1
ATOM 669 N N . ASP A 1 86 ? -6.105 -3.798 -5.175 1.00 82.62 86 ASP A N 1
ATOM 670 C CA . ASP A 1 86 ? -6.075 -2.628 -6.038 1.00 82.62 86 ASP A CA 1
ATOM 671 C C . ASP A 1 86 ? -4.667 -2.084 -6.303 1.00 82.62 86 ASP A C 1
ATOM 673 O O . ASP A 1 86 ? -3.710 -2.373 -5.577 1.00 82.62 86 ASP A O 1
ATOM 677 N N . LEU A 1 87 ? -4.578 -1.239 -7.328 1.00 84.75 87 LEU A N 1
ATOM 678 C CA . LEU A 1 87 ? -3.408 -0.476 -7.726 1.00 84.75 87 LEU A CA 1
ATOM 679 C C . LEU A 1 87 ? -3.771 1.014 -7.791 1.00 84.75 87 LEU A C 1
ATOM 681 O O . LEU A 1 87 ? -4.691 1.409 -8.501 1.00 84.75 87 LEU A O 1
ATOM 685 N N . LEU A 1 88 ? -3.032 1.857 -7.072 1.00 85.44 88 LEU A N 1
ATOM 686 C CA . LEU A 1 88 ? -3.206 3.312 -7.113 1.00 85.44 88 LEU A CA 1
ATOM 687 C C . LEU A 1 88 ? -1.937 3.988 -7.613 1.0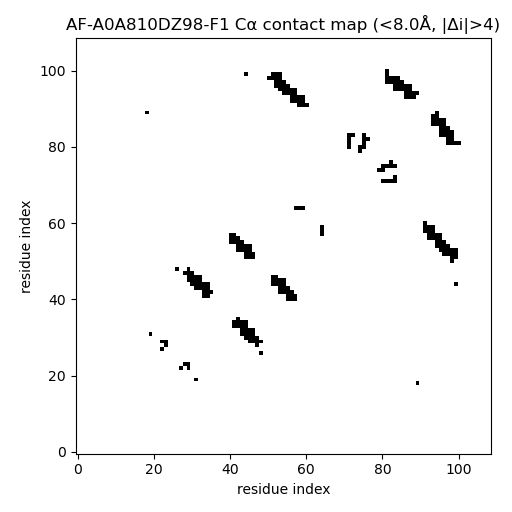0 85.44 88 LEU A C 1
ATOM 689 O O . LEU A 1 88 ? -0.894 3.876 -6.974 1.00 85.44 88 LEU A O 1
ATOM 693 N N . ASP A 1 89 ? -2.042 4.755 -8.690 1.00 83.50 89 ASP A N 1
ATOM 694 C CA . ASP A 1 89 ? -0.921 5.534 -9.211 1.00 83.50 89 ASP A CA 1
ATOM 695 C C . ASP A 1 89 ? -0.965 6.961 -8.657 1.00 83.50 89 ASP A C 1
ATOM 697 O O . ASP A 1 89 ? -1.986 7.649 -8.737 1.00 83.50 89 ASP A O 1
ATOM 701 N N . ILE A 1 90 ? 0.146 7.400 -8.063 1.00 81.12 90 ILE A N 1
ATOM 702 C CA . ILE A 1 90 ? 0.316 8.740 -7.497 1.00 81.12 90 ILE A CA 1
ATOM 703 C C . ILE A 1 90 ? 1.683 9.261 -7.925 1.00 81.12 90 ILE A C 1
ATOM 705 O O . ILE A 1 90 ? 2.718 8.693 -7.574 1.00 81.12 90 ILE A O 1
ATOM 709 N N . SER A 1 91 ? 1.702 10.376 -8.653 1.00 81.44 91 SER A N 1
ATOM 710 C CA . SER A 1 91 ? 2.937 10.991 -9.142 1.00 81.44 91 SER A CA 1
ATOM 711 C C . SER A 1 91 ? 3.806 9.988 -9.927 1.00 81.44 91 SER A C 1
ATOM 713 O O . SER A 1 91 ? 3.447 9.594 -11.032 1.00 81.44 91 SER A O 1
ATOM 715 N N . ASN A 1 92 ? 4.951 9.569 -9.379 1.00 81.19 92 ASN A N 1
ATOM 716 C CA . ASN A 1 92 ? 5.889 8.623 -9.994 1.00 81.19 92 ASN A CA 1
ATOM 717 C C . ASN A 1 92 ? 5.957 7.270 -9.260 1.00 81.19 92 ASN A C 1
ATOM 719 O O . ASN A 1 92 ? 6.927 6.518 -9.429 1.00 81.19 92 ASN A O 1
ATOM 723 N N . VAL A 1 93 ? 4.965 6.975 -8.420 1.00 83.25 93 VAL A N 1
ATOM 724 C CA . VAL A 1 93 ? 4.864 5.728 -7.662 1.00 83.25 93 VAL A CA 1
ATOM 725 C C . VAL A 1 93 ? 3.502 5.071 -7.859 1.00 83.25 93 VAL A C 1
ATOM 727 O O . VAL A 1 93 ? 2.499 5.728 -8.128 1.00 83.25 93 VAL A O 1
ATOM 730 N N . ARG A 1 94 ? 3.479 3.754 -7.698 1.00 85.81 94 ARG A N 1
ATOM 731 C CA . ARG A 1 94 ? 2.283 2.926 -7.615 1.00 85.81 94 ARG A CA 1
ATOM 732 C C . A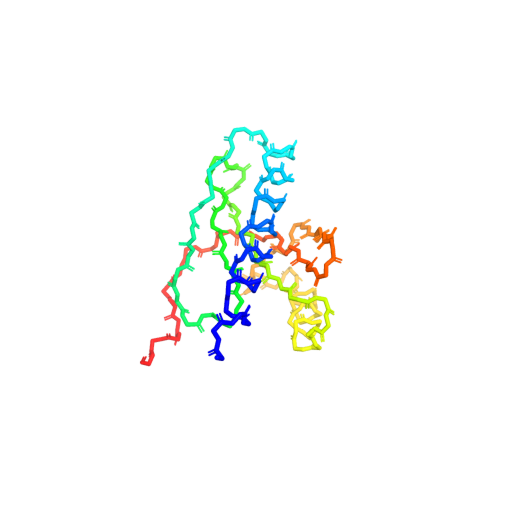RG A 1 94 ? 2.175 2.372 -6.204 1.00 85.81 94 ARG A C 1
ATOM 734 O O . ARG A 1 94 ? 3.171 1.993 -5.590 1.00 85.81 94 ARG A O 1
ATOM 741 N N . ILE A 1 95 ? 0.962 2.336 -5.684 1.00 88.31 95 ILE A N 1
ATOM 742 C CA . ILE A 1 95 ? 0.609 1.668 -4.440 1.00 88.31 95 ILE A CA 1
ATOM 743 C C . ILE A 1 95 ? -0.068 0.364 -4.823 1.00 88.31 95 ILE A C 1
ATOM 745 O O . ILE A 1 95 ? -1.128 0.379 -5.443 1.00 88.31 95 ILE A O 1
ATOM 749 N N . VAL A 1 96 ? 0.533 -0.751 -4.431 1.00 88.06 96 VAL A N 1
ATOM 750 C CA . VAL A 1 96 ? -0.071 -2.077 -4.534 1.00 88.06 96 VAL A CA 1
ATOM 751 C C . VAL A 1 96 ? -0.747 -2.383 -3.205 1.00 88.06 96 VAL A C 1
ATOM 753 O O . VAL A 1 96 ? -0.068 -2.501 -2.180 1.00 88.06 96 VAL A O 1
ATOM 756 N N . LEU A 1 97 ? -2.076 -2.472 -3.216 1.00 88.38 97 LEU A N 1
ATOM 757 C CA . LEU A 1 97 ? -2.881 -2.851 -2.060 1.00 88.38 97 LEU A CA 1
ATOM 758 C C . LEU A 1 97 ? -3.141 -4.351 -2.098 1.00 88.38 97 LEU A C 1
ATOM 760 O O . LEU A 1 97 ? -3.693 -4.862 -3.071 1.00 88.38 97 LEU A O 1
ATOM 764 N N . MET A 1 98 ? -2.757 -5.050 -1.037 1.00 88.06 98 MET A N 1
ATOM 765 C CA . MET A 1 98 ? -2.874 -6.505 -0.958 1.00 88.06 98 MET A CA 1
ATOM 766 C C . MET A 1 98 ? -3.243 -6.983 0.443 1.00 88.06 98 MET A C 1
ATOM 768 O O . MET A 1 98 ? -3.090 -6.241 1.415 1.00 88.06 98 MET A O 1
ATOM 772 N N . ASP A 1 99 ? -3.710 -8.226 0.546 1.00 86.00 99 ASP A N 1
ATOM 773 C CA . ASP A 1 99 ? -3.968 -8.870 1.836 1.00 86.00 99 ASP A CA 1
ATOM 774 C C . ASP A 1 99 ? -2.734 -8.861 2.738 1.00 86.00 99 ASP A C 1
ATOM 776 O O . ASP A 1 99 ? -1.629 -9.229 2.324 1.00 86.00 99 ASP A O 1
ATOM 780 N N . TYR A 1 100 ? -2.943 -8.546 4.014 1.00 83.31 100 TYR A N 1
ATOM 781 C CA . TYR A 1 100 ? -1.972 -8.898 5.036 1.00 83.31 100 TYR A CA 1
ATOM 782 C C . TYR A 1 100 ? -2.067 -10.398 5.342 1.00 83.31 100 TYR A C 1
ATOM 784 O O . TYR A 1 100 ? -3.063 -10.872 5.891 1.00 83.31 100 TYR A O 1
ATOM 792 N N . LYS A 1 101 ? -1.019 -11.159 5.009 1.00 76.38 101 LYS A N 1
ATOM 793 C CA . LYS A 1 101 ? -0.890 -12.565 5.414 1.00 76.38 101 LYS A CA 1
ATOM 794 C C . LYS A 1 101 ? 0.074 -12.685 6.591 1.00 76.38 101 LYS A C 1
ATOM 796 O O . LYS A 1 101 ? 1.237 -12.304 6.487 1.00 76.38 101 LYS A O 1
ATOM 801 N N . ASN A 1 102 ? -0.409 -13.264 7.690 1.00 66.81 102 ASN A N 1
ATOM 802 C CA . ASN A 1 102 ? 0.437 -13.664 8.812 1.00 66.81 102 ASN A CA 1
ATOM 803 C C . ASN A 1 102 ? 1.416 -14.748 8.344 1.00 66.81 102 ASN A C 1
ATOM 805 O O . ASN A 1 102 ? 1.000 -15.841 7.963 1.00 66.81 102 ASN A O 1
ATOM 809 N N . GLY A 1 103 ? 2.712 -14.450 8.380 1.00 64.50 103 GLY A N 1
ATOM 810 C CA . GLY A 1 103 ? 3.766 -15.390 8.017 1.00 64.50 103 GLY A CA 1
ATOM 811 C C . GLY A 1 103 ? 5.119 -14.966 8.580 1.00 64.50 103 GLY A C 1
ATOM 812 O O . GLY A 1 103 ? 5.368 -13.783 8.812 1.00 64.50 103 GLY A O 1
ATOM 813 N N . ILE A 1 104 ? 5.998 -15.944 8.804 1.00 55.44 104 ILE A N 1
ATOM 814 C CA . ILE A 1 104 ? 7.410 -15.705 9.117 1.00 55.44 104 ILE A CA 1
ATOM 815 C C . ILE A 1 104 ? 8.108 -15.397 7.791 1.00 55.44 104 ILE A C 1
ATOM 817 O O . ILE A 1 104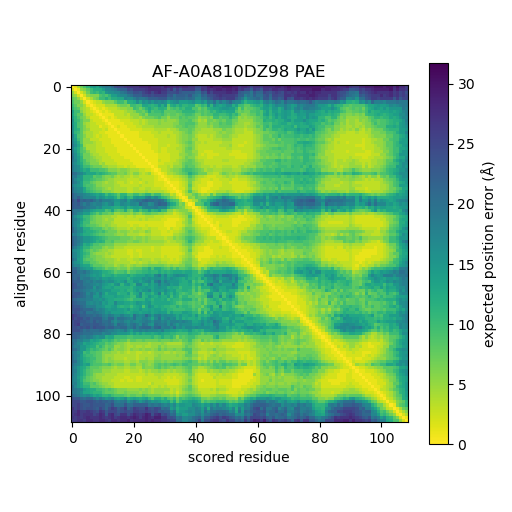 ? 7.985 -16.162 6.834 1.00 55.44 104 ILE A O 1
ATOM 821 N N . HIS A 1 105 ? 8.813 -14.267 7.710 1.00 55.22 105 HIS A N 1
ATOM 822 C CA . HIS A 1 105 ? 9.594 -13.936 6.523 1.00 55.22 105 HIS A CA 1
ATOM 823 C C . HIS A 1 105 ? 10.660 -15.008 6.289 1.00 55.22 105 HIS A C 1
ATOM 825 O O . HIS A 1 105 ? 11.560 -15.172 7.102 1.00 55.22 105 HIS A O 1
ATOM 831 N N . GLY A 1 106 ? 10.580 -15.718 5.160 1.00 43.25 106 GLY A N 1
ATOM 832 C CA . GLY A 1 106 ? 11.608 -16.679 4.742 1.00 43.25 106 GLY A CA 1
ATOM 833 C C . GLY A 1 106 ? 12.928 -16.021 4.322 1.00 43.25 106 GLY A C 1
ATOM 834 O O . GLY A 1 106 ? 13.910 -16.715 4.096 1.0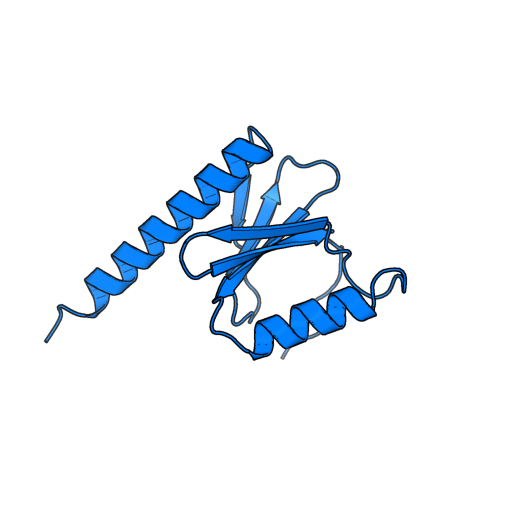0 43.25 106 GLY A O 1
ATOM 835 N N . GLN A 1 107 ? 12.963 -14.687 4.235 1.00 45.38 107 GLN A N 1
ATOM 836 C CA . GLN A 1 107 ? 14.178 -13.899 4.041 1.00 45.38 107 GLN A CA 1
ATOM 837 C C . GLN A 1 107 ? 14.728 -13.440 5.400 1.00 45.38 107 GLN A C 1
ATOM 839 O O . GLN A 1 107 ? 14.805 -12.250 5.688 1.00 45.38 107 GLN A O 1
ATOM 844 N N . CYS A 1 108 ? 15.056 -14.403 6.260 1.00 32.97 108 CYS A N 1
ATOM 845 C CA . CYS A 1 108 ? 16.015 -14.190 7.337 1.00 32.97 108 CYS A CA 1
ATOM 846 C C . CYS A 1 108 ? 17.371 -14.671 6.818 1.00 32.97 108 CYS A C 1
ATOM 848 O O . CYS A 1 108 ? 17.623 -15.875 6.790 1.00 32.97 108 CYS A O 1
ATOM 850 N N . CYS A 1 109 ? 18.211 -13.729 6.400 1.00 32.75 109 CYS A N 1
ATOM 851 C CA . CYS A 1 109 ? 19.656 -13.908 6.342 1.00 32.75 109 CYS A CA 1
ATOM 852 C C . CYS A 1 109 ? 20.274 -12.915 7.324 1.00 32.75 109 CYS A C 1
ATOM 854 O O . CYS A 1 109 ? 19.833 -11.741 7.299 1.00 32.75 109 CYS A O 1
#

=== Feature glossary ===
Each block in this record encodes a different view of the same protein. In brief:

Predicted aligned error. PAE(i, j) answers: if I align the predicted and true structures on residue i, how far off (in Å) do I expect residue j to be? A block-diagonal PAE matrix with low values on the blocks and high values off-diagonal is the signature of a multi-domain protein with confidently predicted domains but uncertain inter-domain orientation.

Contact-map, Ramachandran, and PAE plots. Plot images: a contact map (which residues are close in 3D, as an N×N binary image), a Ramachandran scatter (backbone torsion angles, revealing secondary-structure composition at a glance), and — for AlphaFold structures — a PAE heatmap (pairwise prediction confidence).

Backbone torsions (φ/ψ). φ (phi) and ψ (psi) are the two rotatable backbone dihedrals per residue: φ is the C(i-1)–N–Cα–C torsion, ψ is the N–Cα–C–N(i+1) torsion, both in degrees on (−180°, 180°]. α-helical residues cluster near (−60°, −45°); β-strand residues near (−120°, +130°). A Ramachandran plot is simply a scatter of (φ, ψ) for every residue.

Foldseek 3Di. A 3Di character summarizes, for each residue, the relative orientation of the Cα frame of its nearest spatial neighbor. Because it encodes fold topology rather than chemistry, 3Di alignments detect remote structural similarity that sequence alignment misses.

Radius of gyration, Cα contacts, bounding box. Three whole-structure scalars: the radius of gyration (RMS distance of Cα from centroid, in Å), the count of Cα–Cα contacts (pairs closer than 8 Å and separated by more than four residues in sequence — i.e. tertiary, not local, contacts), and the bounding-box dimensions. Together they distinguish compact globular folds from extended fibres or disordered chains.

Sequence. Sequence gives the chain of amino acids in standard one-letter code (A=alanine, C=cysteine, …, Y=tyrosine), read N→C. It is the only feature that is directly encoded by the gene; all structural features are derived from the folded form of this sequence.

mmCIF coordinates. Atomic coordinates in PDBx/mmCIF format — the same representation the Protein Data Bank distributes. Each line of the _atom_site loop places one backbone atom in Cartesian space (units: ångströms, origin: arbitrary).

Secondary structure (3-state, P-SEA). Three-state secondary structure (P-SEA) collapses the eight DSSP classes into helix (a), strand (b), and coil (c). P-SEA assigns these from Cα geometry alone — distances and angles — without requiring backbone oxygens, so it works on any Cα trace.

InterPro / GO / CATH / organism. Functional annotations link the protein to curated databases. InterPro entries identify conserved domains and families by matching the sequence against member-database signatures (Pfam, PROSITE, CDD, …). Gene Ontology (GO) terms describe molecular function, biological process, and cellular component in a controlled vocabulary. CATH places the structure in a hierarchical fold classification (Class/Architecture/Topology/Homologous-superfamily). The organism is the source species.

B-factor. B-factor (Debye–Waller factor) reflects atomic displacement in the crystal lattice. It is an experimental observable (units Å²), not a prediction; low values mean the atom is pinned down, high values mean it moves or is heterogeneous across the crystal.

Rendered structure images. Structure images are PyMOL renders from six orthogonal camera directions. Cartoon representation draws helices as coils and strands as arrows; sticks shows the backbone as bonds; surface shows the solvent-excluded envelope. Rainbow coloring maps sequence position to hue (blue→red, N→C); chain coloring assigns a distinct color per polypeptide.

Solvent-accessible surface area. Solvent-accessible surface area (SASA) is the area in Å² traced out by the centre of a 1.4 Å probe sphere (a water molecule) rolled over the protein's van der Waals surface (Shrake–Rupley / Lee–Richards construction). Buried residues have near-zero SASA; fully exposed residues can exceed 200 Å². The total SASA scales roughly with the number of surface residues.

Secondary structure (8-state, DSSP). The SS8 string is DSSP's per-residue secondary-structure call. α-helix (H) means an i→i+4 H-bond ladder; β-strand (E) means the residue participates in a β-sheet; 3₁₀ (G) and π (I) are tighter and wider helices; T/S are turns/bends; '-' is loop.

pLDDT. For AlphaFold models, the B-factor field carries pLDDT — the model's own estimate of local accuracy on a 0–100 scale. Regions with pLDDT<50 should be treated as essentially unmodeled; they often correspond to intrinsically disordered segments.

Nearest PDB structures. Nearest PDB neighbors are the top structural matches found by Foldseek when searching this structure against the entire Protein Data Bank. Each hit reports a TM-score (0 to 1; >0.5 almost always implies the same fold) and an E-value. These are *structural* homologs — they may share no detectable sequence similarity.